Protein AF-A0A1J5KSH7-F1 (afdb_monomer)

Radius of gyration: 13.92 Å; Cα contacts (8 Å, |Δi|>4): 98; chains: 1; bounding box: 35×23×42 Å

Structure (mmCIF, N/CA/C/O backbone):
data_AF-A0A1J5KSH7-F1
#
_entry.id   AF-A0A1J5KSH7-F1
#
loop_
_atom_site.group_PDB
_atom_site.id
_atom_site.type_symbol
_atom_site.label_atom_id
_atom_site.label_alt_id
_atom_site.label_comp_id
_atom_site.label_asym_id
_atom_site.label_entity_id
_atom_site.label_seq_id
_atom_site.pdbx_PDB_ins_code
_atom_site.Cartn_x
_atom_site.Cartn_y
_atom_site.Cartn_z
_atom_site.occupancy
_atom_site.B_iso_or_equiv
_atom_site.auth_seq_id
_atom_site.auth_comp_id
_atom_site.auth_asym_id
_atom_site.auth_atom_id
_atom_site.pdbx_PDB_model_num
ATOM 1 N N . MET A 1 1 ? -13.377 11.022 10.089 1.00 52.06 1 MET A N 1
ATOM 2 C CA . MET A 1 1 ? -12.848 11.497 8.794 1.00 52.06 1 MET A CA 1
ATOM 3 C C . MET A 1 1 ? -13.240 10.462 7.749 1.00 52.06 1 MET A C 1
ATOM 5 O O . MET A 1 1 ? -13.144 9.284 8.071 1.00 52.06 1 MET A O 1
ATOM 9 N N . LYS A 1 2 ? -13.809 10.854 6.601 1.00 58.62 2 LYS A N 1
ATOM 10 C CA . LYS A 1 2 ? -14.207 9.900 5.549 1.00 58.62 2 LYS A CA 1
ATOM 11 C C . LYS A 1 2 ? -13.013 9.640 4.634 1.00 58.62 2 LYS A C 1
ATOM 13 O O . LYS A 1 2 ? -12.295 10.586 4.322 1.00 58.62 2 LYS A O 1
ATOM 18 N N . VAL A 1 3 ? -12.857 8.394 4.201 1.00 67.62 3 VAL A N 1
ATOM 19 C CA . VAL A 1 3 ? -12.017 8.047 3.054 1.00 67.62 3 VAL A CA 1
ATOM 20 C C . VAL A 1 3 ? -12.510 8.873 1.859 1.00 67.62 3 VAL A C 1
ATOM 22 O O . VAL A 1 3 ? -13.713 8.883 1.593 1.00 67.62 3 VAL A O 1
ATOM 25 N N . ASN A 1 4 ? -11.628 9.646 1.225 1.00 78.62 4 ASN A N 1
ATOM 26 C CA . ASN A 1 4 ? -11.980 10.491 0.081 1.00 78.62 4 ASN A CA 1
ATOM 27 C C . ASN A 1 4 ? -11.541 9.829 -1.236 1.00 78.62 4 ASN A C 1
ATOM 29 O O . ASN A 1 4 ? -10.721 8.911 -1.235 1.00 78.62 4 ASN A O 1
ATOM 33 N N . ASP A 1 5 ? -12.090 10.297 -2.357 1.00 85.38 5 ASP A N 1
ATOM 34 C CA . ASP A 1 5 ? -11.837 9.695 -3.672 1.00 85.38 5 ASP A CA 1
ATOM 35 C C . ASP A 1 5 ? -10.348 9.719 -4.056 1.00 85.38 5 ASP A C 1
ATOM 37 O O . ASP A 1 5 ? -9.872 8.795 -4.714 1.00 85.38 5 ASP A O 1
ATOM 41 N N . ASN A 1 6 ? -9.598 10.724 -3.589 1.00 84.75 6 ASN A N 1
ATOM 42 C CA . ASN A 1 6 ? -8.162 10.843 -3.845 1.00 84.75 6 ASN A CA 1
ATOM 43 C C . ASN A 1 6 ? -7.370 9.750 -3.121 1.00 84.75 6 ASN A C 1
ATOM 45 O O . ASN A 1 6 ? -6.514 9.129 -3.734 1.00 84.75 6 ASN A O 1
ATOM 49 N N . PHE A 1 7 ? -7.699 9.449 -1.861 1.00 86.56 7 PHE A N 1
ATOM 50 C CA . PHE A 1 7 ? -7.090 8.334 -1.135 1.00 86.56 7 PHE A CA 1
ATOM 51 C C . PHE A 1 7 ? -7.337 7.006 -1.854 1.00 86.56 7 PHE A C 1
ATOM 53 O O . PHE A 1 7 ? -6.402 6.243 -2.073 1.00 86.56 7 PHE A O 1
ATOM 60 N N . ILE A 1 8 ? -8.586 6.739 -2.256 1.00 90.19 8 ILE A N 1
ATOM 61 C CA . ILE A 1 8 ? -8.937 5.493 -2.955 1.00 90.19 8 ILE A CA 1
ATOM 62 C C . ILE A 1 8 ? -8.182 5.404 -4.281 1.00 90.19 8 ILE A C 1
ATOM 64 O O . ILE A 1 8 ? -7.707 4.332 -4.650 1.00 90.19 8 ILE A O 1
ATOM 68 N N . PHE A 1 9 ? -8.066 6.519 -5.002 1.00 90.25 9 PHE A N 1
ATOM 69 C CA . PHE A 1 9 ? -7.303 6.582 -6.240 1.00 90.25 9 PHE 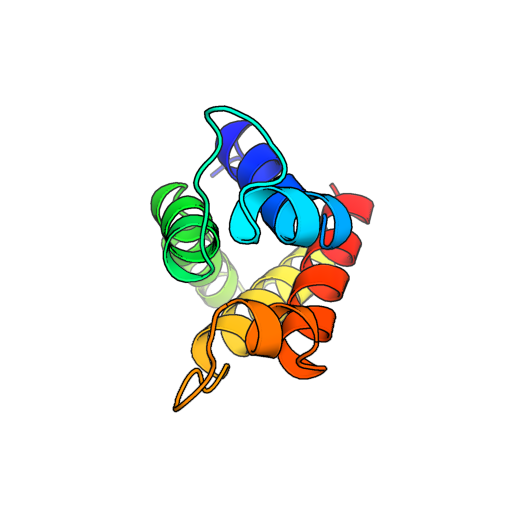A CA 1
ATOM 70 C C . PHE A 1 9 ? -5.815 6.289 -6.011 1.00 90.25 9 PHE A C 1
ATOM 72 O O . PHE A 1 9 ? -5.274 5.410 -6.676 1.00 90.25 9 PHE A O 1
ATOM 79 N N . SER A 1 10 ? -5.174 6.939 -5.037 1.00 90.19 10 SER A N 1
ATOM 80 C CA . SER A 1 10 ? -3.767 6.688 -4.696 1.00 90.19 10 SER A CA 1
ATOM 81 C C . SER A 1 10 ? -3.530 5.237 -4.281 1.00 90.19 10 SER A C 1
ATOM 83 O O . SER A 1 10 ? -2.555 4.623 -4.704 1.00 90.19 10 SER A O 1
ATOM 85 N N . LEU A 1 11 ? -4.459 4.650 -3.522 1.00 92.19 11 LEU A N 1
ATOM 86 C CA . LEU A 1 11 ? -4.381 3.253 -3.106 1.00 92.19 11 LEU A CA 1
ATOM 87 C C . LEU A 1 11 ? -4.512 2.283 -4.293 1.00 92.19 11 LEU A C 1
ATOM 89 O O . LEU A 1 11 ? -3.811 1.277 -4.342 1.00 92.19 11 LEU A O 1
ATOM 93 N N . LYS A 1 12 ? -5.362 2.603 -5.280 1.00 93.12 12 LYS A N 1
ATOM 94 C CA . LYS A 1 12 ? -5.451 1.857 -6.549 1.00 93.12 12 LYS A CA 1
ATOM 95 C C . LYS A 1 12 ? -4.156 1.934 -7.345 1.00 93.12 12 LYS A C 1
ATOM 97 O O . LYS A 1 12 ? -3.702 0.907 -7.835 1.00 93.12 12 LYS A O 1
ATOM 102 N N . CYS A 1 13 ? -3.547 3.115 -7.434 1.00 91.12 13 CYS A N 1
ATOM 103 C CA . CYS A 1 13 ? -2.248 3.272 -8.085 1.00 91.12 13 CYS A CA 1
ATOM 104 C C . CYS A 1 13 ? -1.162 2.439 -7.385 1.00 91.12 13 CYS A C 1
ATOM 106 O O . CYS A 1 13 ? -0.359 1.796 -8.056 1.00 91.12 13 CYS A O 1
ATOM 108 N N . LEU A 1 14 ? -1.166 2.398 -6.047 1.00 93.00 14 LEU A N 1
ATOM 109 C CA . LEU A 1 14 ? -0.236 1.580 -5.266 1.00 93.00 14 LEU A CA 1
ATOM 110 C C . LEU A 1 14 ? -0.479 0.069 -5.439 1.00 93.00 14 LEU A C 1
ATOM 112 O O . LEU A 1 14 ? 0.472 -0.707 -5.438 1.00 93.00 14 LEU A O 1
ATOM 116 N N . ALA A 1 15 ? -1.731 -0.356 -5.603 1.00 95.00 15 ALA A N 1
ATOM 117 C CA . ALA A 1 15 ? -2.085 -1.762 -5.796 1.00 95.00 15 ALA A CA 1
ATOM 118 C C . ALA A 1 15 ? -1.761 -2.291 -7.208 1.00 95.00 15 ALA A C 1
ATOM 120 O O . ALA A 1 15 ? -1.537 -3.490 -7.381 1.00 95.00 15 ALA A O 1
ATOM 121 N N . ASP A 1 16 ? -1.723 -1.424 -8.225 1.00 92.81 16 ASP A N 1
ATOM 122 C CA . ASP A 1 16 ? -1.530 -1.835 -9.619 1.00 92.81 16 ASP A CA 1
ATOM 123 C C . ASP A 1 16 ? -0.045 -1.920 -10.012 1.00 92.81 16 ASP A C 1
ATOM 125 O O . ASP A 1 16 ? 0.529 -1.039 -10.661 1.00 92.81 16 ASP A O 1
ATOM 129 N N . LEU A 1 17 ? 0.585 -3.034 -9.634 1.00 91.56 17 LEU A N 1
ATOM 130 C CA . LEU A 1 17 ? 1.985 -3.310 -9.957 1.00 91.56 17 LEU A CA 1
ATOM 131 C C . LEU A 1 17 ? 2.252 -3.352 -11.476 1.00 91.56 17 LEU A C 1
ATOM 133 O O . LEU A 1 17 ? 3.338 -2.983 -11.925 1.00 91.56 17 LEU A O 1
ATOM 137 N N . GLU A 1 18 ? 1.292 -3.792 -12.293 1.00 89.38 18 GLU A N 1
ATOM 138 C CA . GLU A 1 18 ? 1.467 -3.821 -13.751 1.00 89.38 18 GLU A CA 1
ATOM 139 C C . GLU A 1 18 ? 1.462 -2.406 -14.333 1.00 89.38 18 GLU A C 1
ATOM 141 O O . GLU A 1 18 ? 2.315 -2.069 -15.162 1.00 89.38 18 GLU A O 1
ATOM 146 N N . GLN A 1 19 ? 0.567 -1.542 -13.858 1.00 87.88 19 GLN A N 1
ATOM 147 C CA . GLN A 1 19 ? 0.563 -0.135 -14.234 1.00 87.88 19 GLN A CA 1
ATOM 148 C C . GLN A 1 19 ? 1.850 0.569 -13.790 1.00 87.88 19 GLN A C 1
ATOM 150 O O . GLN A 1 19 ? 2.426 1.311 -14.590 1.00 87.88 19 GLN A O 1
ATOM 155 N N . GLN A 1 20 ? 2.357 0.290 -12.586 1.00 89.38 20 GLN A N 1
ATOM 156 C CA . GLN A 1 20 ? 3.654 0.805 -12.127 1.00 89.38 20 GLN A CA 1
ATOM 157 C C . GLN A 1 20 ? 4.795 0.357 -13.050 1.00 89.38 20 GLN A C 1
ATOM 159 O O . GLN A 1 20 ? 5.576 1.189 -13.510 1.00 89.38 20 GLN A O 1
ATOM 164 N N . LYS A 1 21 ? 4.853 -0.928 -13.434 1.00 87.69 21 LYS A N 1
ATOM 165 C CA . LYS A 1 21 ? 5.856 -1.437 -14.393 1.00 87.69 21 LYS A CA 1
ATOM 166 C C . LYS A 1 21 ? 5.811 -0.721 -15.737 1.00 87.69 21 LYS A C 1
ATOM 168 O O . LYS A 1 21 ? 6.854 -0.559 -16.376 1.00 87.69 21 LYS A O 1
ATOM 173 N N . LEU A 1 22 ? 4.623 -0.338 -16.201 1.00 86.56 22 LEU A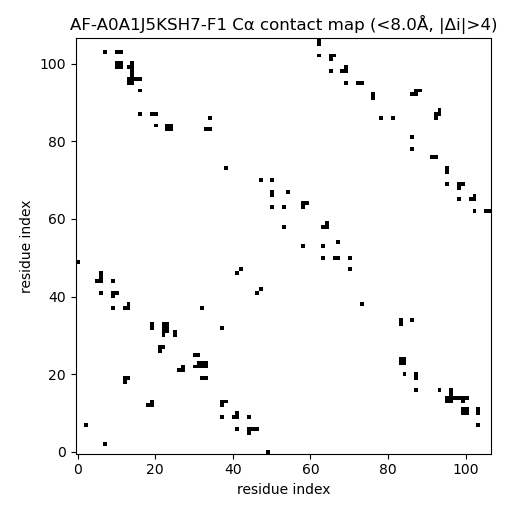 N 1
ATOM 174 C CA . LEU A 1 22 ? 4.450 0.404 -17.447 1.00 86.56 22 LEU A CA 1
ATOM 175 C C . LEU A 1 22 ? 4.858 1.878 -17.289 1.00 86.56 22 LEU A C 1
ATOM 177 O O . LEU A 1 22 ? 5.574 2.403 -18.145 1.00 86.56 22 LEU A O 1
ATOM 181 N N . ALA A 1 23 ? 4.439 2.533 -16.205 1.00 84.62 23 ALA A N 1
ATOM 182 C CA . ALA A 1 23 ? 4.707 3.945 -15.944 1.00 84.62 23 ALA A CA 1
ATOM 183 C C . ALA A 1 23 ? 6.188 4.210 -15.623 1.00 84.62 23 ALA A C 1
ATOM 185 O O . ALA A 1 23 ? 6.815 5.077 -16.230 1.00 84.62 23 ALA A O 1
ATOM 186 N N . TRP A 1 24 ? 6.790 3.426 -14.726 1.00 85.88 24 TRP A N 1
ATOM 187 C CA . TRP A 1 24 ? 8.149 3.670 -14.226 1.00 85.88 24 TRP A CA 1
ATOM 188 C C . TRP A 1 24 ? 9.224 3.393 -15.275 1.00 85.88 24 TRP A C 1
ATOM 190 O O . TRP A 1 24 ? 10.282 4.022 -15.255 1.00 85.88 24 TRP A O 1
ATOM 200 N N . ASN A 1 25 ? 8.915 2.513 -16.230 1.00 81.38 25 ASN A N 1
ATOM 201 C CA . ASN A 1 25 ? 9.766 2.200 -17.376 1.00 81.38 25 ASN A CA 1
ATOM 202 C C . ASN A 1 25 ? 9.511 3.096 -18.593 1.00 81.38 25 ASN A C 1
ATOM 204 O O . ASN A 1 25 ? 10.004 2.804 -19.683 1.00 81.38 25 ASN A O 1
ATOM 208 N N . GLY A 1 26 ? 8.713 4.159 -18.440 1.00 73.00 26 GLY A N 1
ATOM 209 C CA . GLY A 1 26 ? 8.426 5.114 -19.510 1.00 73.00 26 GLY A CA 1
ATOM 210 C C . GLY A 1 26 ? 7.672 4.508 -20.697 1.00 73.00 26 GLY A C 1
ATOM 211 O O . GLY A 1 26 ? 7.710 5.059 -21.797 1.00 73.00 26 GLY A O 1
ATOM 212 N N . LYS A 1 27 ? 6.993 3.367 -20.505 1.00 71.00 27 LYS A N 1
ATOM 213 C CA . LYS A 1 27 ? 6.183 2.713 -21.547 1.00 71.00 27 LYS A CA 1
ATOM 214 C C . LYS A 1 27 ? 4.817 3.379 -21.723 1.00 71.00 27 LYS A C 1
ATOM 216 O O . LYS A 1 27 ? 4.134 3.092 -22.704 1.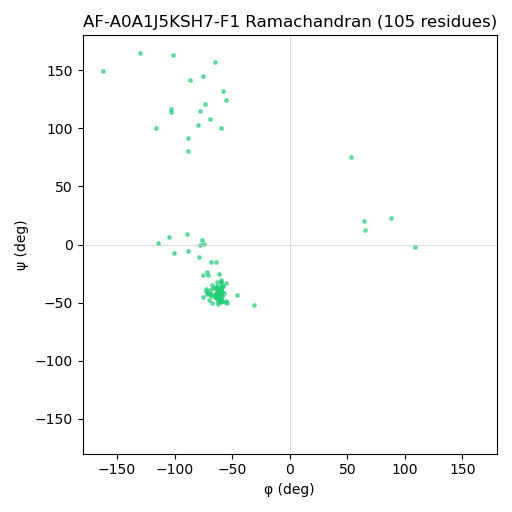00 71.00 27 LYS A O 1
ATOM 221 N N . ILE A 1 28 ? 4.433 4.276 -20.813 1.00 69.81 28 ILE A N 1
ATOM 222 C CA . ILE A 1 28 ? 3.245 5.124 -20.934 1.00 69.81 28 ILE A CA 1
ATOM 223 C C . ILE A 1 28 ? 3.688 6.543 -21.327 1.00 69.81 28 ILE A C 1
ATOM 225 O O . ILE A 1 28 ? 4.336 7.226 -20.532 1.00 69.81 28 ILE A O 1
ATOM 229 N N . PRO A 1 29 ? 3.338 7.027 -22.533 1.00 59.88 29 PRO A N 1
ATOM 230 C CA . PRO A 1 29 ? 3.631 8.398 -22.934 1.00 59.88 29 PRO A CA 1
ATOM 231 C C . PRO A 1 29 ? 3.004 9.406 -21.959 1.00 59.88 29 PRO A C 1
ATOM 233 O O . PRO A 1 29 ? 1.816 9.315 -21.659 1.00 59.88 29 PRO A O 1
ATOM 236 N N . ASN A 1 30 ? 3.788 10.391 -21.508 1.00 63.75 30 ASN A N 1
ATOM 237 C CA . ASN A 1 30 ? 3.378 11.467 -20.587 1.00 63.75 30 ASN A CA 1
ATOM 238 C C . ASN A 1 30 ? 2.993 11.035 -19.160 1.00 63.75 30 ASN A C 1
ATOM 240 O O . ASN A 1 30 ? 2.455 11.851 -18.415 1.00 63.75 30 ASN A O 1
ATOM 244 N N . CYS A 1 31 ? 3.279 9.796 -18.760 1.00 60.94 31 CYS A N 1
ATOM 245 C CA . CYS A 1 31 ? 3.148 9.355 -17.375 1.00 60.94 31 CYS A CA 1
ATOM 246 C C . CYS A 1 31 ? 4.542 8.980 -16.870 1.00 60.94 31 CYS A C 1
ATOM 248 O O . CYS A 1 31 ? 5.074 7.928 -17.217 1.00 60.94 31 CYS A O 1
ATOM 250 N N . VAL A 1 32 ? 5.157 9.889 -16.115 1.00 60.56 32 VAL A N 1
ATOM 251 C CA . VAL A 1 32 ? 6.365 9.603 -15.341 1.00 60.56 32 VAL A CA 1
ATOM 252 C C . VAL A 1 32 ? 5.892 9.469 -13.906 1.00 60.56 32 VAL A C 1
ATOM 254 O O . VAL A 1 32 ? 5.321 10.414 -13.375 1.00 60.56 32 VAL A O 1
ATOM 257 N N . SER A 1 33 ? 6.066 8.274 -13.359 1.00 71.69 33 SER A N 1
ATOM 258 C CA . SER A 1 33 ? 5.822 7.967 -11.955 1.00 71.69 33 SER A CA 1
ATOM 259 C C . SER A 1 33 ? 7.047 7.245 -11.388 1.00 71.69 33 SER A C 1
ATOM 261 O O . SER A 1 33 ? 7.914 6.784 -12.154 1.00 71.69 33 SER A O 1
ATOM 263 N N . SER A 1 34 ? 7.159 7.159 -10.072 1.00 77.25 34 SER A N 1
ATOM 264 C CA . SER A 1 34 ? 8.272 6.533 -9.362 1.00 77.25 34 SER A CA 1
ATOM 265 C C . SER A 1 34 ? 7.871 6.234 -7.932 1.00 77.25 34 SER A C 1
ATOM 267 O O . SER A 1 34 ? 7.144 7.027 -7.359 1.00 77.25 34 SER A O 1
ATOM 269 N N . PHE A 1 35 ? 8.434 5.183 -7.332 1.00 82.62 35 PHE A N 1
ATOM 270 C CA . PHE A 1 35 ? 8.202 4.797 -5.933 1.00 82.62 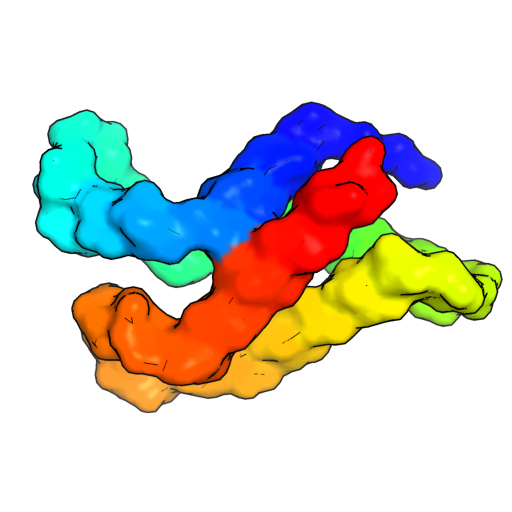35 PHE A CA 1
ATOM 271 C C . PHE A 1 35 ? 7.911 5.975 -4.982 1.00 82.62 35 PHE A C 1
ATOM 273 O O . PHE A 1 35 ? 6.890 5.973 -4.297 1.00 82.62 35 PHE A O 1
ATOM 280 N N . ASP A 1 36 ? 8.776 6.997 -4.981 1.00 82.94 36 ASP A N 1
ATOM 281 C CA . ASP A 1 36 ? 8.616 8.168 -4.120 1.00 82.94 36 ASP A CA 1
ATOM 282 C C . ASP A 1 36 ? 7.330 8.955 -4.443 1.00 82.94 36 ASP A C 1
ATOM 284 O O . ASP A 1 36 ? 6.649 9.400 -3.531 1.00 82.94 36 ASP A O 1
ATOM 288 N N . GLU A 1 37 ? 6.961 9.132 -5.712 1.00 84.69 37 GLU A N 1
ATOM 289 C CA . GLU A 1 37 ? 5.702 9.766 -6.130 1.00 84.69 37 GLU A CA 1
ATOM 290 C C . GLU A 1 37 ? 4.476 8.943 -5.714 1.00 84.69 37 GLU A C 1
ATOM 292 O O . GLU A 1 37 ? 3.534 9.525 -5.173 1.00 84.69 37 GLU A O 1
ATOM 297 N N . GLU A 1 38 ? 4.473 7.618 -5.907 1.00 86.88 38 GLU A N 1
ATOM 298 C CA . GLU A 1 38 ? 3.370 6.755 -5.453 1.00 86.88 38 GLU A CA 1
ATOM 299 C C . GLU A 1 38 ? 3.159 6.853 -3.936 1.00 86.88 38 GLU A C 1
ATOM 301 O O . GLU A 1 38 ? 2.033 7.068 -3.477 1.00 86.88 38 GLU A O 1
ATOM 306 N N . VAL A 1 39 ? 4.241 6.734 -3.160 1.00 87.81 39 VAL A N 1
ATOM 307 C CA . VAL A 1 39 ? 4.184 6.802 -1.696 1.00 87.81 39 VAL A CA 1
ATOM 308 C C . VAL A 1 39 ? 3.811 8.212 -1.241 1.00 87.81 39 VAL A C 1
ATOM 310 O O . VAL A 1 39 ? 2.841 8.372 -0.503 1.00 87.81 39 VAL A O 1
ATOM 313 N N . ASN A 1 40 ? 4.490 9.252 -1.729 1.00 88.12 40 ASN A N 1
ATOM 314 C CA . ASN A 1 40 ? 4.195 10.630 -1.330 1.00 88.12 40 ASN A CA 1
ATOM 315 C C . ASN A 1 40 ? 2.745 11.007 -1.644 1.00 88.12 40 ASN A C 1
ATOM 317 O O . ASN A 1 40 ? 2.083 11.598 -0.801 1.00 88.12 40 ASN A O 1
ATOM 321 N N . THR A 1 41 ? 2.203 10.597 -2.796 1.00 88.50 41 THR A N 1
ATOM 322 C CA . THR A 1 41 ? 0.805 10.891 -3.150 1.00 88.50 41 THR A CA 1
ATOM 323 C C . THR A 1 41 ? -0.180 10.232 -2.177 1.00 88.50 41 THR A C 1
ATOM 325 O O . THR A 1 41 ? -1.205 10.829 -1.837 1.00 88.50 41 THR A O 1
ATOM 328 N N . LEU A 1 42 ? 0.106 9.015 -1.698 1.00 89.69 42 LEU A N 1
ATOM 329 C CA . LEU A 1 42 ? -0.709 8.361 -0.671 1.00 89.69 42 LEU A CA 1
ATOM 330 C C . LEU A 1 42 ? -0.690 9.157 0.646 1.00 89.69 42 LEU A C 1
ATOM 332 O O . LEU A 1 42 ? -1.752 9.416 1.221 1.00 89.69 42 LEU A O 1
ATOM 336 N N . TYR A 1 43 ? 0.491 9.584 1.095 1.00 89.31 43 TYR A N 1
ATOM 337 C CA . TYR A 1 43 ? 0.657 10.345 2.338 1.00 89.31 43 TYR A CA 1
ATOM 338 C C . TYR A 1 43 ? 0.076 11.766 2.237 1.00 89.31 43 TYR A C 1
ATOM 340 O O . TYR A 1 43 ? -0.649 12.189 3.141 1.00 89.31 43 TYR A O 1
ATOM 348 N N . ASP A 1 44 ? 0.244 12.442 1.098 1.00 87.38 44 ASP A N 1
ATOM 349 C CA . ASP A 1 44 ? -0.346 13.753 0.788 1.00 87.38 44 ASP A CA 1
ATOM 350 C C . ASP A 1 44 ? -1.883 13.721 0.792 1.00 87.38 44 ASP A C 1
ATOM 352 O O . ASP A 1 44 ? -2.543 14.726 1.071 1.00 87.38 44 ASP A O 1
ATOM 356 N N . CYS A 1 45 ? -2.487 12.553 0.545 1.00 85.94 45 CYS A N 1
ATOM 357 C CA . CYS A 1 45 ? -3.932 12.354 0.670 1.00 85.94 45 CYS A CA 1
ATOM 358 C C . CYS A 1 45 ? -4.417 12.231 2.129 1.00 85.94 45 CYS A C 1
ATOM 360 O O . CYS A 1 45 ? -5.613 12.021 2.360 1.00 85.94 45 CYS A O 1
ATOM 362 N N . GLY A 1 46 ? -3.525 12.386 3.113 1.00 82.75 46 GLY A N 1
ATOM 363 C CA . GLY A 1 46 ? -3.835 12.358 4.541 1.00 82.75 46 GLY A CA 1
ATOM 364 C C . GLY A 1 46 ? -3.806 10.960 5.158 1.00 82.75 46 GLY A C 1
ATOM 365 O O . GLY A 1 46 ? -4.463 10.744 6.181 1.00 82.75 46 GLY A O 1
ATOM 366 N N . PHE A 1 47 ? -3.083 10.015 4.544 1.00 87.19 47 PHE A N 1
ATOM 367 C CA . PHE A 1 47 ? -2.965 8.641 5.040 1.00 87.19 47 PHE A CA 1
ATOM 368 C C . PHE A 1 47 ? -2.359 8.588 6.448 1.00 87.19 47 PHE A C 1
ATOM 370 O O . PHE A 1 47 ? -2.988 8.029 7.341 1.00 87.19 47 PHE A O 1
ATOM 377 N N . GLU A 1 48 ? -1.239 9.273 6.688 1.00 88.25 48 GLU A N 1
ATOM 378 C CA . GLU A 1 48 ? -0.584 9.351 8.007 1.00 88.25 48 GLU A CA 1
ATOM 379 C C . GLU A 1 48 ? -1.548 9.829 9.105 1.00 88.25 48 GLU A C 1
ATOM 381 O O . GLU A 1 48 ? -1.752 9.164 10.121 1.00 88.25 48 GLU A O 1
ATOM 386 N N . CYS A 1 49 ? -2.245 10.944 8.859 1.00 87.00 49 CYS A N 1
ATOM 387 C CA . CYS A 1 49 ? -3.242 11.483 9.785 1.00 87.00 49 CYS A CA 1
ATOM 388 C C . CYS A 1 49 ? -4.376 10.483 10.065 1.00 87.00 49 CYS A C 1
ATOM 390 O O . CYS A 1 49 ? -4.906 10.422 11.178 1.00 87.00 49 CYS A O 1
ATOM 392 N N . TYR A 1 50 ? -4.783 9.708 9.057 1.00 86.06 50 TYR A N 1
ATOM 393 C CA . TYR A 1 50 ? -5.808 8.684 9.213 1.00 86.06 50 TYR A CA 1
ATOM 394 C C . TYR A 1 50 ? -5.311 7.514 10.070 1.00 86.06 50 TYR A C 1
ATOM 396 O O . TYR A 1 50 ? -6.032 7.079 10.971 1.00 86.06 50 TYR A O 1
ATOM 404 N N . ILE A 1 51 ? -4.076 7.059 9.850 1.00 89.56 51 ILE A N 1
ATOM 405 C CA . ILE A 1 51 ? -3.437 6.009 10.648 1.00 89.56 51 ILE A CA 1
ATOM 406 C C . ILE A 1 51 ? -3.287 6.431 12.109 1.00 89.56 51 ILE A C 1
ATOM 408 O O . ILE A 1 51 ? -3.632 5.656 13.004 1.00 89.56 51 ILE A O 1
ATOM 412 N N . GLU A 1 52 ? -2.857 7.663 12.383 1.00 89.56 52 GLU A N 1
ATOM 413 C CA . GLU A 1 52 ? -2.775 8.159 13.757 1.00 89.56 52 GLU A CA 1
ATOM 414 C C . GLU A 1 52 ? -4.131 8.135 14.476 1.00 89.56 52 GLU A C 1
ATOM 416 O O . GLU A 1 52 ? -4.222 7.736 15.639 1.00 89.56 52 GLU A O 1
ATOM 421 N N . GLU A 1 53 ? -5.200 8.569 13.803 1.00 88.50 53 GLU A N 1
ATOM 422 C CA . GLU A 1 53 ? -6.549 8.564 14.376 1.00 88.50 53 GLU A CA 1
ATOM 423 C C . GLU A 1 53 ? -7.057 7.145 14.641 1.00 88.50 53 GLU A C 1
ATOM 425 O O . GLU A 1 53 ? -7.722 6.905 15.651 1.00 88.50 53 GLU A O 1
ATOM 430 N N . ILE A 1 54 ? -6.734 6.204 13.753 1.00 88.94 54 ILE A N 1
ATOM 431 C CA . ILE A 1 54 ? -7.023 4.780 13.922 1.00 88.94 54 ILE A CA 1
ATOM 432 C C . ILE A 1 54 ? -6.290 4.239 15.162 1.00 88.94 54 ILE A C 1
ATOM 434 O O . ILE A 1 54 ? -6.935 3.677 16.053 1.00 88.94 54 ILE A O 1
ATOM 438 N N . LYS A 1 55 ? -4.973 4.477 15.263 1.00 86.88 55 LYS A N 1
ATOM 439 C CA . LYS A 1 55 ? -4.118 4.046 16.385 1.00 86.88 55 LYS A CA 1
ATOM 440 C C . LYS A 1 55 ? -4.611 4.616 17.732 1.00 86.88 55 LYS A C 1
ATOM 442 O O . LYS A 1 55 ? -4.591 3.913 18.739 1.00 86.88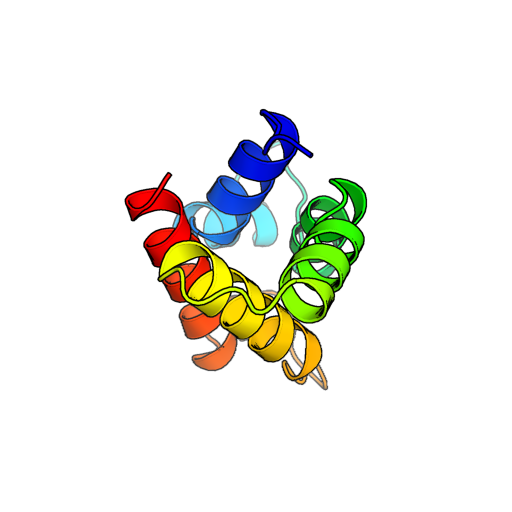 55 LYS A O 1
ATOM 447 N N . LYS A 1 56 ? -5.135 5.853 17.763 1.00 87.44 56 LYS A N 1
ATOM 448 C CA . LYS A 1 56 ? -5.680 6.508 18.977 1.00 87.44 56 LYS A CA 1
ATOM 449 C C . LYS A 1 56 ? -7.024 5.940 19.461 1.00 87.44 56 LYS A C 1
ATOM 451 O O . LYS A 1 56 ? -7.366 6.126 20.627 1.00 87.44 56 LYS A O 1
ATOM 456 N N . ARG A 1 57 ? -7.817 5.307 18.588 1.00 82.50 57 ARG A N 1
ATOM 457 C CA . ARG A 1 57 ? -9.218 4.925 18.870 1.00 82.50 57 ARG A CA 1
ATOM 458 C C . ARG A 1 57 ? -9.438 3.434 19.154 1.00 82.50 57 ARG A C 1
ATOM 460 O O . ARG A 1 57 ? -10.593 3.046 19.292 1.00 82.50 57 ARG A O 1
ATOM 467 N N . ASP A 1 58 ? -8.371 2.639 19.262 1.00 65.44 58 ASP A N 1
ATOM 468 C CA . ASP A 1 58 ? -8.411 1.172 19.420 1.00 65.44 58 ASP A CA 1
ATOM 469 C C . ASP A 1 58 ? -9.253 0.493 18.323 1.00 65.44 58 ASP A C 1
ATOM 471 O O . ASP A 1 58 ? -10.415 0.110 18.487 1.00 65.44 58 ASP A O 1
ATOM 475 N N . SER A 1 59 ? -8.679 0.424 17.124 1.00 63.06 59 SER A N 1
ATOM 476 C CA . SER A 1 59 ? -9.393 0.011 15.924 1.00 63.06 59 SER A CA 1
ATOM 477 C C . SER A 1 59 ? -9.363 -1.507 15.710 1.00 63.06 59 SER A C 1
ATOM 479 O O . SER A 1 59 ? -8.496 -2.054 15.028 1.00 63.06 59 SER A O 1
ATOM 481 N N . GLN A 1 60 ? -10.367 -2.202 16.231 1.00 78.69 60 GLN A N 1
ATOM 482 C CA . GLN A 1 60 ? -10.510 -3.656 16.067 1.00 78.69 60 GLN A CA 1
ATOM 483 C C . GLN A 1 60 ? -10.988 -4.086 14.662 1.00 78.69 60 GLN A C 1
ATOM 485 O O . GLN A 1 60 ? -11.181 -5.274 14.413 1.00 78.69 60 GLN A O 1
ATOM 490 N N . SER A 1 61 ? -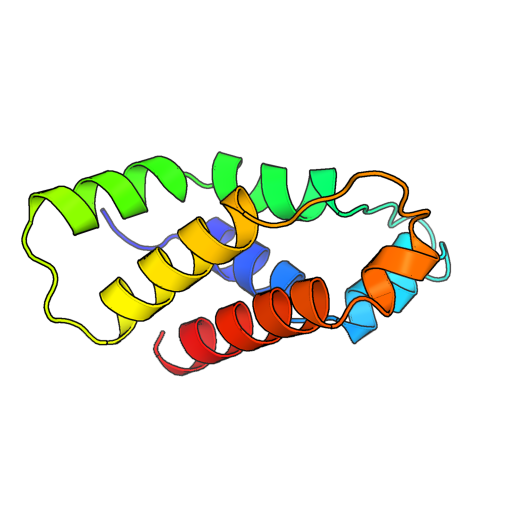11.216 -3.144 13.736 1.00 89.81 61 SER A N 1
ATOM 491 C CA . SER A 1 61 ? -11.702 -3.478 12.392 1.00 89.81 61 SER A CA 1
ATOM 492 C C . SER A 1 61 ? -10.593 -4.064 11.516 1.00 89.81 61 SER A C 1
ATOM 494 O O . SER A 1 61 ? -9.435 -3.649 11.597 1.00 89.81 61 SER A O 1
ATOM 496 N N . GLU A 1 62 ? -10.958 -5.008 10.648 1.00 91.38 62 GLU A N 1
ATOM 497 C CA . GLU A 1 62 ? -10.024 -5.616 9.696 1.00 91.38 62 GLU A CA 1
ATOM 498 C C . GLU A 1 62 ? -9.395 -4.565 8.773 1.00 91.38 62 GLU A C 1
ATOM 500 O O . GLU A 1 62 ? -8.177 -4.540 8.612 1.00 91.38 62 GLU A O 1
ATOM 505 N N . LEU A 1 63 ? -10.209 -3.640 8.253 1.00 91.25 63 LEU A N 1
ATOM 506 C CA . LEU A 1 63 ? -9.751 -2.526 7.425 1.00 91.25 63 LEU A CA 1
ATOM 507 C C . LEU A 1 63 ? -8.683 -1.697 8.147 1.00 91.25 63 LEU A C 1
ATOM 509 O O . LEU A 1 63 ? -7.616 -1.435 7.603 1.00 91.25 63 LEU A O 1
ATOM 513 N N . SER A 1 64 ? -8.951 -1.320 9.397 1.00 91.31 64 SER A N 1
ATOM 514 C CA . SER A 1 64 ? -8.021 -0.526 10.198 1.00 91.31 64 SER A CA 1
ATOM 515 C C . SER A 1 64 ? -6.692 -1.228 10.436 1.00 91.31 64 SER A C 1
ATOM 517 O O . SER A 1 64 ? -5.644 -0.600 10.324 1.00 91.31 64 SER A O 1
ATOM 519 N N . ARG A 1 65 ? -6.729 -2.531 10.731 1.00 92.12 65 ARG A N 1
ATOM 520 C CA . ARG A 1 65 ? -5.512 -3.324 10.884 1.00 92.12 65 ARG A CA 1
ATOM 521 C C . ARG A 1 65 ? -4.703 -3.374 9.595 1.00 92.12 65 ARG A C 1
ATOM 523 O O . ARG A 1 65 ? -3.506 -3.137 9.644 1.00 92.12 65 ARG A O 1
ATOM 530 N N . LYS A 1 66 ? -5.345 -3.639 8.453 1.00 93.88 66 LYS A N 1
ATOM 531 C CA . LYS A 1 66 ? -4.643 -3.699 7.163 1.00 93.88 66 LYS A CA 1
ATOM 532 C C . LYS A 1 66 ? -4.021 -2.359 6.777 1.00 93.88 66 LYS A C 1
ATOM 534 O O . LYS A 1 66 ? -2.928 -2.344 6.230 1.00 93.88 66 LYS A O 1
ATOM 539 N N . LEU A 1 67 ? -4.690 -1.248 7.084 1.00 93.12 67 LEU A N 1
ATOM 540 C CA . LEU A 1 67 ? -4.151 0.095 6.869 1.00 93.12 67 LEU A CA 1
ATOM 541 C C . LEU A 1 67 ? -2.908 0.357 7.731 1.00 93.12 67 LEU A C 1
ATOM 543 O O . LEU A 1 67 ? -1.932 0.887 7.217 1.00 93.12 67 LEU A O 1
ATOM 547 N N . ILE A 1 68 ? -2.922 -0.043 9.009 1.00 93.31 68 ILE A N 1
ATOM 548 C CA . ILE A 1 68 ? -1.738 0.050 9.881 1.00 93.31 68 ILE A CA 1
ATOM 549 C C . ILE A 1 68 ? -0.609 -0.848 9.360 1.00 93.31 68 ILE A C 1
ATOM 551 O O . ILE A 1 68 ? 0.525 -0.400 9.279 1.00 93.31 68 ILE A O 1
ATOM 555 N N . GLU A 1 69 ? -0.915 -2.087 8.968 1.00 94.44 69 GLU A N 1
ATOM 556 C CA . GLU A 1 69 ? 0.076 -2.998 8.380 1.00 94.44 69 GLU A CA 1
ATOM 557 C C . GLU A 1 69 ? 0.690 -2.410 7.096 1.00 94.44 69 GLU A C 1
ATOM 559 O O . GLU A 1 69 ? 1.886 -2.559 6.871 1.00 94.44 69 GLU A O 1
ATOM 564 N N . LEU A 1 70 ? -0.100 -1.731 6.253 1.00 95.62 70 LEU A N 1
ATOM 565 C CA . LEU A 1 70 ? 0.410 -1.059 5.054 1.00 95.62 70 LEU A CA 1
ATOM 566 C C . LEU A 1 70 ? 1.378 0.081 5.403 1.00 95.62 70 LEU A C 1
ATOM 568 O O . LEU A 1 70 ? 2.431 0.177 4.782 1.00 95.62 70 LEU A O 1
ATOM 572 N N . ASP A 1 71 ? 1.022 0.918 6.379 1.00 94.88 71 ASP A N 1
ATOM 573 C CA . ASP A 1 71 ? 1.875 2.002 6.891 1.00 94.88 71 ASP A CA 1
ATOM 574 C C . ASP A 1 71 ? 3.222 1.452 7.383 1.00 94.88 71 ASP A C 1
ATOM 576 O O . ASP A 1 71 ? 4.276 1.877 6.922 1.00 94.88 71 ASP A O 1
ATOM 580 N N . GLU A 1 72 ? 3.189 0.408 8.214 1.00 93.81 72 GLU A N 1
ATOM 581 C CA . GLU A 1 72 ? 4.395 -0.251 8.722 1.00 93.81 72 GLU A CA 1
ATOM 582 C C . GLU A 1 72 ? 5.241 -0.876 7.602 1.00 93.81 72 GLU A C 1
ATOM 584 O O . GLU A 1 72 ? 6.468 -0.807 7.652 1.00 93.81 72 GLU A O 1
ATOM 589 N N . LEU A 1 73 ? 4.623 -1.487 6.586 1.00 94.69 73 LEU A N 1
ATOM 590 C CA . LEU A 1 73 ? 5.360 -2.042 5.447 1.00 94.69 73 LEU A CA 1
ATOM 591 C C . LEU A 1 73 ? 6.075 -0.950 4.645 1.00 94.69 73 LEU A C 1
ATOM 593 O O . LEU A 1 73 ? 7.218 -1.153 4.252 1.00 94.69 73 LEU A O 1
ATOM 597 N N . ILE A 1 74 ? 5.423 0.193 4.416 1.00 93.00 74 ILE A N 1
ATOM 598 C CA . ILE A 1 74 ? 6.012 1.315 3.675 1.00 93.00 74 ILE A CA 1
ATOM 599 C C . ILE A 1 74 ? 7.148 1.960 4.479 1.00 93.00 74 ILE A C 1
ATOM 601 O O . ILE A 1 74 ? 8.210 2.214 3.916 1.00 93.00 74 ILE A O 1
ATOM 605 N N . GLU A 1 75 ? 6.961 2.192 5.782 1.00 90.75 75 GLU A N 1
ATOM 606 C CA . GLU A 1 75 ? 7.993 2.786 6.646 1.00 90.75 75 GLU A CA 1
ATOM 607 C C . GLU A 1 75 ? 9.244 1.905 6.774 1.00 90.75 75 GLU A C 1
ATOM 609 O O . GLU A 1 75 ? 10.358 2.423 6.864 1.00 90.75 75 GLU A O 1
ATOM 614 N N . ASN A 1 76 ? 9.069 0.579 6.787 1.00 90.94 76 ASN A N 1
ATOM 615 C CA . ASN A 1 76 ? 10.171 -0.378 6.916 1.00 90.94 76 ASN A CA 1
ATOM 616 C C . ASN A 1 76 ? 10.800 -0.784 5.578 1.00 90.94 76 ASN A C 1
ATOM 618 O O . ASN A 1 76 ? 11.782 -1.526 5.588 1.00 90.94 76 ASN A O 1
ATOM 622 N N . TYR A 1 77 ? 10.250 -0.344 4.446 1.00 90.00 77 TYR A N 1
ATOM 623 C CA . TYR A 1 77 ? 10.779 -0.708 3.138 1.00 90.00 77 TYR A CA 1
ATOM 624 C C . TYR A 1 77 ? 12.136 -0.037 2.904 1.00 90.00 77 TYR A C 1
ATOM 626 O O . TYR A 1 77 ? 12.231 1.179 2.700 1.00 90.00 77 TYR A O 1
ATOM 634 N N . ASP A 1 78 ? 13.203 -0.837 2.946 1.00 79.50 78 ASP A N 1
ATOM 635 C CA . ASP A 1 78 ? 14.559 -0.349 2.739 1.00 79.50 78 ASP A CA 1
ATOM 636 C C . ASP A 1 78 ? 14.845 -0.169 1.247 1.00 79.50 78 ASP A C 1
ATOM 638 O O . ASP A 1 78 ? 15.120 -1.107 0.500 1.00 79.50 78 ASP A O 1
ATOM 642 N N . ARG A 1 79 ? 14.806 1.089 0.813 1.00 70.69 79 ARG A N 1
ATOM 643 C CA . ARG A 1 79 ? 15.100 1.474 -0.568 1.00 70.69 79 ARG A CA 1
ATOM 644 C C . ARG A 1 79 ? 16.597 1.519 -0.898 1.00 70.69 79 ARG A C 1
ATOM 646 O O . ARG A 1 79 ? 16.934 1.926 -2.016 1.00 70.69 79 ARG A O 1
ATOM 653 N N . GLU A 1 80 ? 17.507 1.224 0.040 1.00 57.28 80 GLU A N 1
ATOM 654 C CA . GLU A 1 80 ? 18.949 1.383 -0.179 1.00 57.28 80 GLU A CA 1
ATOM 655 C C . GLU A 1 80 ? 19.457 0.525 -1.356 1.00 57.28 80 GLU A C 1
ATOM 657 O O . GLU A 1 80 ? 19.747 -0.663 -1.248 1.00 57.28 80 GLU A O 1
ATOM 662 N N . GLY A 1 81 ? 19.628 1.178 -2.512 1.00 54.31 81 GLY A N 1
ATOM 663 C CA . GLY A 1 81 ? 20.370 0.655 -3.664 1.00 54.31 81 GLY A CA 1
ATOM 664 C C . GLY A 1 81 ? 19.540 0.244 -4.882 1.00 54.31 81 GLY A C 1
ATOM 665 O O . GLY A 1 81 ? 20.135 -0.110 -5.901 1.00 54.31 81 GLY A O 1
ATOM 666 N N . GLY A 1 82 ? 18.209 0.337 -4.819 1.00 57.69 82 GLY A N 1
ATOM 667 C CA . GLY A 1 82 ? 17.305 -0.068 -5.898 1.00 57.69 82 GLY A CA 1
ATOM 668 C C . GLY A 1 82 ? 17.207 0.932 -7.059 1.00 57.69 82 GLY A C 1
ATOM 669 O O . GLY A 1 82 ? 16.651 2.016 -6.898 1.00 57.69 82 GLY A O 1
ATOM 670 N N . PHE A 1 83 ? 17.651 0.580 -8.272 1.00 67.38 83 PHE A N 1
ATOM 671 C CA . PHE A 1 83 ? 17.149 1.264 -9.483 1.00 67.38 83 PHE A CA 1
ATOM 672 C C . PHE A 1 83 ? 15.643 0.970 -9.659 1.00 67.38 83 PHE A C 1
ATOM 674 O O . PHE A 1 83 ? 15.176 -0.060 -9.185 1.00 67.38 83 PHE A O 1
ATOM 681 N N . ARG A 1 84 ? 14.876 1.817 -10.372 1.00 70.81 84 ARG A N 1
ATOM 682 C CA . ARG A 1 84 ? 13.408 1.646 -10.569 1.00 70.81 84 ARG A CA 1
ATOM 683 C C . ARG A 1 84 ? 13.001 0.212 -10.938 1.00 70.81 84 ARG A C 1
ATOM 685 O O . ARG A 1 84 ? 12.049 -0.318 -10.379 1.00 70.81 84 ARG A O 1
ATOM 692 N N . ASP A 1 85 ? 13.756 -0.421 -11.834 1.00 71.81 85 ASP A N 1
ATOM 693 C CA . ASP A 1 85 ? 13.535 -1.810 -12.255 1.00 71.81 85 ASP A CA 1
ATOM 694 C C . ASP A 1 85 ? 13.707 -2.832 -11.124 1.00 71.81 85 ASP A C 1
ATOM 696 O O . ASP A 1 85 ? 13.042 -3.861 -11.116 1.00 71.81 85 ASP A O 1
ATOM 700 N N . GLN A 1 86 ? 14.592 -2.570 -10.165 1.00 80.56 86 GLN A N 1
ATOM 701 C CA . GLN A 1 86 ? 14.841 -3.467 -9.039 1.00 80.56 86 GLN A CA 1
ATOM 702 C C . GLN A 1 86 ? 13.676 -3.432 -8.047 1.00 80.56 86 GLN A C 1
ATOM 704 O O . GLN A 1 86 ? 13.242 -4.495 -7.618 1.00 80.56 86 GLN A O 1
ATOM 709 N N . ILE A 1 87 ? 13.102 -2.250 -7.788 1.00 85.19 87 ILE A N 1
ATOM 710 C CA . ILE A 1 87 ? 11.923 -2.085 -6.918 1.00 85.19 87 ILE A CA 1
ATOM 711 C C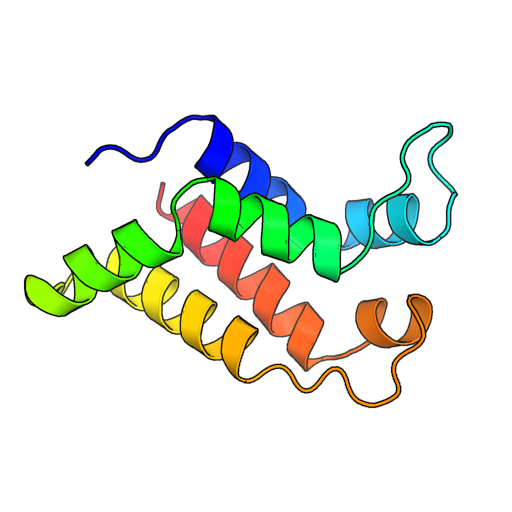 . ILE A 1 87 ? 10.715 -2.844 -7.490 1.00 85.19 87 ILE A C 1
ATOM 713 O O . ILE A 1 87 ? 10.022 -3.558 -6.777 1.00 85.19 87 ILE A O 1
ATOM 717 N N . LEU A 1 88 ? 10.494 -2.782 -8.809 1.00 85.38 88 LEU A N 1
ATOM 718 C CA . LEU A 1 88 ? 9.380 -3.482 -9.474 1.00 85.38 88 LEU A CA 1
ATOM 719 C C . LEU A 1 88 ? 9.451 -5.018 -9.386 1.00 85.38 88 LEU A C 1
ATOM 721 O O . LEU A 1 88 ? 8.471 -5.705 -9.693 1.00 85.38 88 LEU A O 1
ATOM 725 N N . HIS A 1 89 ? 10.613 -5.555 -9.018 1.00 85.69 89 HIS A N 1
ATOM 726 C CA . HIS A 1 89 ? 10.856 -6.980 -8.822 1.00 85.69 89 HIS A CA 1
ATOM 727 C C . HIS A 1 89 ? 11.163 -7.336 -7.365 1.00 85.69 89 HIS A C 1
ATOM 729 O O . HIS A 1 89 ? 11.403 -8.508 -7.069 1.00 85.69 89 HIS A O 1
ATOM 735 N N . ASP A 1 90 ? 11.139 -6.350 -6.472 1.00 89.56 90 ASP A N 1
ATOM 736 C CA . ASP A 1 90 ? 11.407 -6.527 -5.059 1.00 89.56 90 ASP A CA 1
ATOM 737 C C . ASP A 1 90 ? 10.213 -7.218 -4.380 1.00 89.56 90 ASP A C 1
ATOM 739 O O . ASP A 1 90 ? 9.092 -6.702 -4.429 1.00 89.56 90 ASP A O 1
ATOM 743 N N . PRO A 1 91 ? 10.410 -8.388 -3.747 1.00 91.69 91 PRO A N 1
ATOM 744 C CA . PRO A 1 91 ? 9.349 -9.074 -3.021 1.00 91.69 91 PRO A CA 1
ATOM 745 C C . PRO A 1 91 ? 8.681 -8.222 -1.934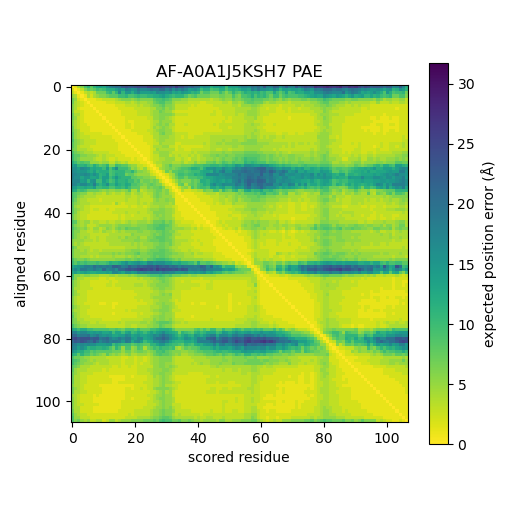 1.00 91.69 91 PRO A C 1
ATOM 747 O O . PRO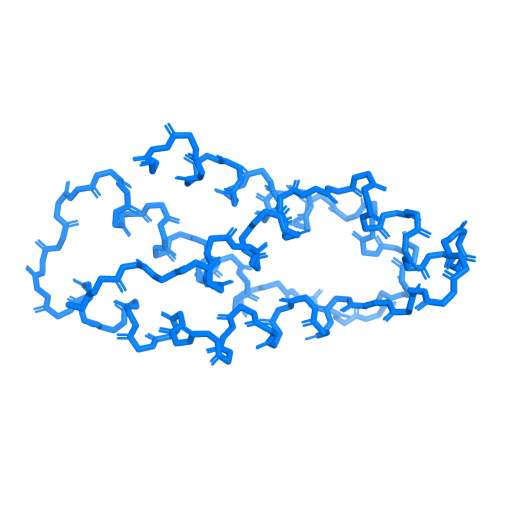 A 1 91 ? 7.485 -8.393 -1.698 1.00 91.69 91 PRO A O 1
ATOM 750 N N . GLU A 1 92 ? 9.415 -7.319 -1.280 1.00 92.06 92 GLU A N 1
ATOM 751 C CA . GLU A 1 92 ? 8.859 -6.446 -0.242 1.00 92.06 92 GLU A CA 1
ATOM 752 C C . GLU A 1 92 ? 7.963 -5.362 -0.853 1.00 92.06 92 GLU A C 1
ATOM 754 O O . GLU A 1 92 ? 6.869 -5.105 -0.346 1.00 92.06 92 GLU A O 1
ATOM 759 N N . TRP A 1 93 ? 8.339 -4.817 -2.015 1.00 92.25 93 TRP A N 1
ATOM 760 C CA . TRP A 1 93 ? 7.459 -3.918 -2.765 1.00 92.25 93 TRP A CA 1
ATOM 761 C C . TRP A 1 93 ? 6.204 -4.638 -3.266 1.00 92.25 93 TRP A C 1
ATOM 763 O O . TRP A 1 93 ? 5.086 -4.144 -3.111 1.00 92.25 93 TRP A O 1
ATOM 773 N N . VAL A 1 94 ? 6.352 -5.852 -3.804 1.00 92.88 94 VAL A N 1
ATOM 774 C CA . VAL A 1 94 ? 5.205 -6.680 -4.211 1.00 92.88 94 VAL A CA 1
ATOM 775 C C . VAL A 1 94 ? 4.260 -6.908 -3.027 1.00 92.88 94 VAL A C 1
ATOM 777 O O . VAL A 1 94 ? 3.044 -6.794 -3.188 1.00 92.88 94 VAL A O 1
ATOM 780 N N . LEU A 1 95 ? 4.795 -7.162 -1.830 1.00 95.06 95 LEU A N 1
ATOM 781 C CA . LEU A 1 95 ? 3.997 -7.307 -0.613 1.00 95.06 95 LEU A CA 1
ATOM 782 C C . LEU A 1 95 ? 3.202 -6.032 -0.281 1.00 95.06 95 LEU A C 1
ATOM 784 O O . LEU A 1 95 ? 2.020 -6.139 0.052 1.00 95.06 95 LEU A O 1
ATOM 788 N N . ILE A 1 96 ? 3.803 -4.847 -0.424 1.00 95.44 96 ILE A N 1
ATOM 789 C CA . ILE A 1 96 ? 3.115 -3.554 -0.261 1.00 95.44 96 ILE A CA 1
ATOM 790 C C . ILE A 1 96 ? 1.955 -3.427 -1.258 1.00 95.44 96 ILE A C 1
ATOM 792 O O . ILE A 1 96 ? 0.826 -3.138 -0.852 1.00 95.44 96 ILE A O 1
ATOM 796 N N . THR A 1 97 ? 2.190 -3.708 -2.546 1.00 95.25 97 THR A N 1
ATOM 797 C CA . THR A 1 97 ? 1.136 -3.619 -3.577 1.00 95.25 97 THR A CA 1
ATOM 798 C C . THR A 1 97 ? -0.019 -4.594 -3.312 1.00 95.25 97 THR A C 1
ATOM 800 O O . THR A 1 97 ? -1.191 -4.227 -3.405 1.00 95.25 97 THR A O 1
ATOM 803 N N . HIS A 1 98 ? 0.285 -5.820 -2.875 1.00 96.12 98 HIS A N 1
ATOM 804 C CA . HIS A 1 98 ? -0.729 -6.795 -2.475 1.00 96.12 98 HIS A CA 1
ATOM 805 C C . HIS A 1 98 ? -1.518 -6.328 -1.251 1.00 96.12 98 HIS A C 1
ATOM 807 O O . HIS A 1 98 ? -2.743 -6.449 -1.231 1.00 96.12 98 HIS A O 1
ATOM 813 N N . LYS A 1 99 ? -0.850 -5.761 -0.240 1.00 97.12 99 LYS A N 1
ATOM 814 C CA . LYS A 1 99 ? -1.532 -5.226 0.942 1.00 97.12 99 LYS A CA 1
ATOM 815 C C . LYS A 1 99 ? -2.487 -4.089 0.571 1.00 97.12 99 LYS A C 1
ATOM 817 O O . LYS A 1 99 ? -3.603 -4.050 1.087 1.00 97.12 99 LYS A O 1
ATOM 822 N N . ALA A 1 100 ? -2.090 -3.209 -0.349 1.00 95.88 100 ALA A N 1
ATOM 823 C CA . ALA A 1 100 ? -2.960 -2.162 -0.879 1.00 95.88 100 ALA A CA 1
ATOM 824 C C . ALA A 1 100 ? -4.209 -2.746 -1.570 1.00 95.88 100 ALA A C 1
ATOM 826 O O . ALA A 1 100 ? -5.318 -2.264 -1.330 1.00 95.88 100 ALA A O 1
ATOM 827 N N . GLN A 1 101 ? -4.061 -3.828 -2.344 1.00 97.06 101 GLN A N 1
ATOM 828 C CA . GLN A 1 101 ? -5.199 -4.535 -2.942 1.00 97.06 101 GLN A CA 1
ATOM 829 C C . GLN A 1 101 ? -6.137 -5.136 -1.883 1.00 97.06 101 GLN A C 1
ATOM 831 O O . GLN A 1 101 ? -7.348 -4.959 -1.974 1.00 97.06 101 GLN A O 1
ATOM 836 N N . GLU A 1 102 ? -5.601 -5.778 -0.840 1.00 96.62 102 GLU A N 1
ATOM 837 C CA . GLU A 1 102 ? -6.425 -6.329 0.247 1.00 96.62 102 GLU A CA 1
ATOM 838 C C . GLU A 1 102 ? -7.264 -5.256 0.959 1.00 96.62 102 GLU A C 1
ATOM 840 O O . GLU A 1 102 ? -8.347 -5.549 1.460 1.00 96.62 102 GLU A O 1
ATOM 845 N N . ILE A 1 103 ? -6.765 -4.019 1.048 1.00 94.75 103 ILE A N 1
ATOM 846 C CA . ILE A 1 103 ? -7.514 -2.894 1.618 1.00 94.75 103 ILE A CA 1
ATOM 847 C C . ILE A 1 103 ? -8.639 -2.467 0.673 1.00 94.75 103 ILE A C 1
ATOM 849 O O . ILE A 1 103 ? -9.749 -2.218 1.140 1.00 94.75 103 ILE A O 1
ATOM 853 N N . LEU A 1 104 ? -8.376 -2.395 -0.637 1.00 94.38 104 LEU A N 1
ATOM 854 C CA . LEU A 1 104 ? -9.393 -2.057 -1.640 1.00 94.38 104 LEU A CA 1
ATOM 855 C C . LEU A 1 104 ? -10.553 -3.053 -1.646 1.00 94.38 104 LEU A C 1
ATOM 857 O O . LEU A 1 104 ? -11.692 -2.635 -1.815 1.00 94.38 104 LEU A O 1
ATOM 861 N N . ASP A 1 105 ? -10.281 -4.336 -1.413 1.00 94.88 105 ASP A N 1
ATOM 862 C CA . ASP A 1 105 ? -11.312 -5.378 -1.353 1.00 94.88 105 ASP A CA 1
ATOM 863 C C . ASP A 1 105 ? -12.247 -5.240 -0.129 1.00 94.88 105 ASP A C 1
ATOM 865 O O . ASP A 1 105 ? -13.313 -5.857 -0.089 1.00 94.88 105 ASP A O 1
ATOM 869 N N . LEU A 1 106 ? -11.866 -4.432 0.871 1.00 90.88 106 LEU A N 1
ATOM 870 C CA . LEU A 1 106 ? -12.655 -4.147 2.078 1.00 90.88 106 LEU A CA 1
ATOM 871 C C . LEU A 1 106 ? -13.395 -2.796 2.040 1.00 90.88 106 LEU A C 1
ATOM 873 O O . LEU A 1 106 ? -14.148 -2.508 2.978 1.00 90.88 106 LEU A O 1
ATOM 877 N N . LEU A 1 107 ? -13.153 -1.961 1.023 1.00 86.94 107 LEU A N 1
ATOM 878 C CA . LEU A 1 107 ? -13.756 -0.630 0.848 1.00 86.94 107 LEU A CA 1
ATOM 879 C C . LEU A 1 107 ? -14.997 -0.679 -0.051 1.00 86.94 107 LEU A C 1
ATOM 881 O O . LEU A 1 107 ? -15.995 -0.019 0.325 1.00 86.94 107 LEU A O 1
#

Mean predicted aligned error: 5.44 Å

pLDDT: mean 84.76, std 10.95, range [52.06, 97.12]

Foldseek 3Di:
DDDDPQLLVLLLVLLCLVVLVCQCVCVDPPRHDAPCRSVVSNVVSVLVVVLVVLVVPVPPDPLNVLSVVLVVLSVPDDPPPDDRVRLSVDPSSNVSSVSSVVNSVVD

Sequence (107 aa):
MKVNDNFIFSLKCLADLEQQKLAWNGKIPNCVSSFDEEVNTLYDCGFECYIEEIKKRDSQSELSRKLIELDELIENYDREGGFRDQILHDPEWVLITHKAQEILDLL

Nearest PDB structures (foldseek):
  7ah0-assembly1_A  TM=3.296E-01  e=3.420E+00  synthetic construct

Secondary structure (DSSP, 8-state):
-PPPHHHHHHHHHHH-HHHHHHHHTT-STT----HHHHHHHHHHTTHHHHHHHHHHTT--SHHHHHHHHHHHHHHT---TT--HHHHTT-HHHHHHHHHHHHHHTT-

Solvent-accessible surface area (backbone atoms only — not comparable to full-atom values): 6191 Å² total; per-residue (Å²): 136,78,90,47,73,64,40,56,48,34,39,50,59,49,30,34,59,68,60,45,58,33,23,58,68,59,71,35,86,97,39,84,54,46,74,67,55,53,52,48,51,33,45,76,55,43,45,61,64,50,48,54,55,42,70,73,65,71,55,87,46,69,62,54,46,48,52,47,52,45,51,52,50,60,76,66,55,79,66,87,83,59,53,76,74,48,48,78,68,30,68,68,52,51,49,49,18,52,46,37,42,60,45,59,78,71,108